Protein AF-N6XV28-F1 (afdb_monomer)

Secondary structure (DSSP, 8-state):
--S---BTTB-HHHHHHHHHHHHHHHHHHHHHHHHHHHHHHTT--HHHHHHHHHHTHHHHHHHHHHHHHHHHTT--

Nearest PDB structures (foldseek):
  6o35-assembly1_A  TM=4.776E-01  e=3.662E+00  synthetic construct
  6o35-assembly1_B-2  TM=5.412E-01  e=7.222E+00  synthetic construct
  6o35-assembly1_C-2  TM=4.760E-01  e=5.891E+00  synthetic construct

Foldseek 3Di:
DDDDAQPPHDHVVVVVVVCCVVVVVVVLVVLVVVLVVCCVVVPLPPVRNVVSCVVVVVVSVVVVVVVVVCVVVVPD

Mean predicted aligned error: 9.6 Å

Sequence (76 aa):
MNNDDFILGLSFTEFEDLALQIGLTGLILFMMFIIWNLGKESKAGRYGMLWMFLGLGVGFVGFVAKGIIQKLLGIE

Radius of gyration: 18.07 Å; Cα contacts (8 Å, |Δi|>4): 22; chains: 1; bounding box: 48×32×38 Å

pLDDT: mean 79.41, std 9.91, range [49.19, 91.0]

Solvent-accessible surface area (backbone atoms only — not comparable to full-atom values): 4417 Å² total; per-residue (Å²): 140,79,87,84,57,56,72,93,81,39,54,57,68,59,49,51,52,50,50,49,50,52,50,51,53,51,52,52,51,51,50,52,52,48,53,55,50,48,39,63,70,66,64,40,49,83,66,47,40,50,50,48,47,57,70,62,37,49,62,57,51,51,54,52,48,50,55,51,48,32,62,75,69,67,60,126

Structure (mmCIF, N/CA/C/O backbone):
data_AF-N6XV28-F1
#
_entry.id   AF-N6XV28-F1
#
loop_
_atom_site.group_PDB
_atom_site.id
_atom_site.type_symbol
_atom_site.label_atom_id
_atom_site.label_alt_id
_atom_site.label_comp_id
_atom_site.label_asym_id
_atom_site.label_ent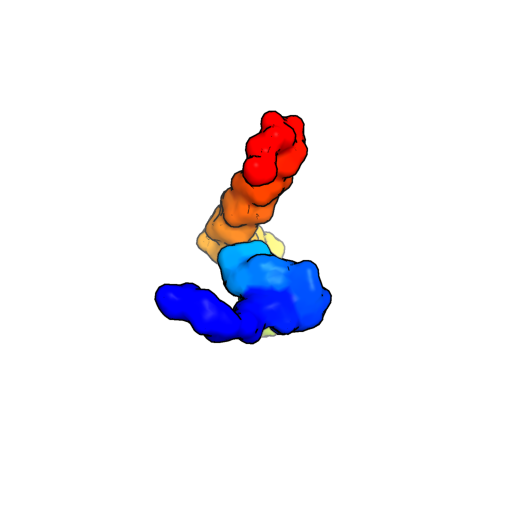ity_id
_atom_site.label_seq_id
_atom_site.pdbx_PDB_ins_code
_atom_site.Cartn_x
_atom_site.Cartn_y
_atom_site.Cartn_z
_atom_site.occupancy
_atom_site.B_iso_or_equiv
_atom_site.auth_seq_id
_atom_site.auth_comp_id
_atom_site.auth_asym_id
_atom_site.auth_atom_id
_atom_site.pdbx_PDB_model_num
ATOM 1 N N . MET A 1 1 ? 30.983 -18.006 -14.596 1.00 49.19 1 MET A N 1
ATOM 2 C CA . MET A 1 1 ? 30.196 -18.972 -13.810 1.00 49.19 1 MET A CA 1
ATOM 3 C C . MET A 1 1 ? 28.999 -19.302 -14.669 1.00 49.19 1 MET A C 1
ATOM 5 O O . MET A 1 1 ? 28.109 -18.481 -14.783 1.00 49.19 1 MET A O 1
ATOM 9 N N . ASN A 1 2 ? 29.119 -20.386 -15.427 1.00 68.62 2 ASN A N 1
ATOM 10 C CA . ASN A 1 2 ? 28.048 -20.971 -16.229 1.00 68.62 2 ASN A CA 1
ATOM 11 C C . ASN A 1 2 ? 27.709 -22.311 -15.574 1.00 68.62 2 ASN A C 1
ATOM 13 O O . ASN A 1 2 ? 28.600 -22.875 -14.929 1.00 68.62 2 ASN A O 1
ATOM 17 N N . ASN A 1 3 ? 26.495 -22.797 -15.845 1.00 55.88 3 ASN A N 1
ATOM 18 C CA . ASN A 1 3 ? 25.798 -23.943 -15.244 1.00 55.88 3 ASN A CA 1
ATOM 19 C C . ASN A 1 3 ? 25.144 -23.507 -13.911 1.00 55.88 3 ASN A C 1
ATOM 21 O O . ASN A 1 3 ? 25.877 -23.103 -13.016 1.00 55.88 3 ASN A O 1
ATOM 25 N N . ASP A 1 4 ? 23.821 -23.485 -13.712 1.00 56.75 4 ASP A N 1
ATOM 26 C CA . ASP A 1 4 ? 22.685 -24.060 -14.444 1.00 56.75 4 ASP A CA 1
ATOM 27 C C . ASP A 1 4 ? 21.408 -23.596 -13.725 1.00 56.75 4 ASP A C 1
ATOM 29 O O . ASP A 1 4 ? 20.894 -24.215 -12.802 1.00 56.75 4 ASP A O 1
ATOM 33 N N . ASP A 1 5 ? 20.905 -22.449 -14.146 1.00 55.38 5 ASP A N 1
ATOM 34 C CA . ASP A 1 5 ? 20.109 -21.607 -13.257 1.00 55.38 5 ASP A CA 1
ATOM 35 C C . ASP A 1 5 ? 18.641 -21.511 -13.691 1.00 55.38 5 ASP A C 1
ATOM 37 O O . ASP A 1 5 ? 17.891 -20.601 -13.341 1.00 55.38 5 ASP A O 1
ATOM 41 N N . PHE A 1 6 ? 18.233 -22.494 -14.490 1.00 55.78 6 PHE A N 1
ATOM 42 C CA . PHE A 1 6 ? 16.865 -22.692 -14.927 1.00 55.78 6 PHE A CA 1
ATOM 43 C C . PHE A 1 6 ? 16.085 -23.425 -13.838 1.00 55.78 6 PHE A C 1
ATOM 45 O O . PHE A 1 6 ? 15.901 -24.641 -13.891 1.00 55.78 6 PHE A O 1
ATOM 52 N N . ILE A 1 7 ? 15.568 -22.6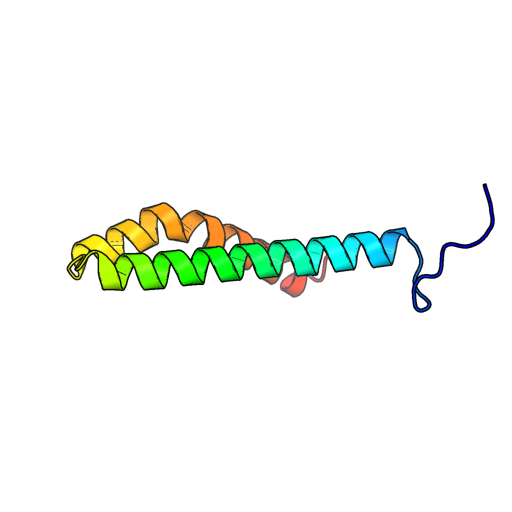87 -12.858 1.00 59.47 7 ILE A N 1
ATOM 53 C CA . ILE A 1 7 ? 14.523 -23.219 -11.982 1.00 59.47 7 ILE A CA 1
ATOM 54 C C . ILE A 1 7 ? 13.203 -23.097 -12.750 1.00 59.47 7 ILE A C 1
ATOM 56 O O . ILE A 1 7 ? 12.697 -22.003 -12.974 1.00 59.47 7 ILE A O 1
ATOM 60 N N . LEU A 1 8 ? 12.666 -24.234 -13.206 1.00 63.94 8 LEU A N 1
ATOM 61 C CA . LEU A 1 8 ? 11.392 -24.332 -13.942 1.00 63.94 8 LEU A CA 1
ATOM 62 C C . LEU A 1 8 ? 11.370 -23.669 -15.340 1.00 63.94 8 LEU A C 1
ATOM 64 O O . LEU A 1 8 ? 10.293 -23.410 -15.870 1.00 63.94 8 LEU A O 1
ATOM 68 N N . GLY A 1 9 ? 12.533 -23.441 -15.964 1.00 63.22 9 GLY A N 1
ATOM 69 C CA . GLY A 1 9 ? 12.625 -22.952 -17.350 1.00 63.22 9 GLY A CA 1
ATOM 70 C C . GLY A 1 9 ? 12.691 -21.427 -17.535 1.00 63.22 9 GLY A C 1
ATOM 71 O O . GLY A 1 9 ? 12.563 -20.974 -18.669 1.00 63.22 9 GLY A O 1
ATOM 72 N N . LEU A 1 10 ? 12.929 -20.654 -16.468 1.00 64.44 10 LEU A N 1
ATOM 73 C CA . LEU A 1 10 ? 13.178 -19.199 -16.491 1.00 64.44 10 LEU A CA 1
ATOM 74 C C . LEU A 1 10 ? 14.625 -18.872 -16.094 1.00 64.44 10 LEU A C 1
ATOM 76 O O . LEU A 1 10 ? 15.252 -19.663 -15.390 1.00 64.44 10 LEU A O 1
ATOM 80 N N . SER A 1 11 ? 15.156 -17.722 -16.526 1.00 74.75 11 SER A N 1
ATOM 81 C CA . SER A 1 11 ? 16.455 -17.227 -16.040 1.00 74.75 11 SER A CA 1
ATOM 82 C C . SER A 1 11 ? 16.376 -16.835 -14.556 1.00 74.75 11 SER A C 1
ATOM 84 O O . SER A 1 11 ? 15.305 -16.469 -14.066 1.00 74.75 11 SER A O 1
ATOM 86 N N . PHE A 1 12 ? 17.499 -16.867 -13.826 1.00 74.56 12 PHE A N 1
ATOM 87 C CA . PHE A 1 12 ? 17.515 -16.488 -12.404 1.00 74.56 12 PHE A CA 1
ATOM 88 C C . PHE A 1 12 ? 16.949 -15.099 -12.129 1.00 74.56 12 PHE A C 1
ATOM 90 O O . PHE A 1 12 ? 16.198 -14.933 -11.175 1.00 74.56 12 PHE A O 1
ATOM 97 N N . THR A 1 13 ? 17.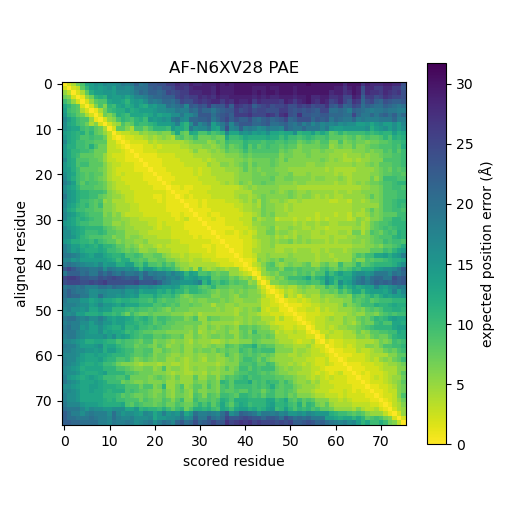264 -14.129 -12.982 1.00 79.06 13 THR A N 1
ATOM 98 C CA . THR A 1 13 ? 16.737 -12.764 -12.893 1.00 79.06 13 THR A CA 1
ATOM 99 C C . THR A 1 13 ? 15.215 -12.723 -12.994 1.00 79.06 13 THR A C 1
ATOM 101 O O . THR A 1 13 ? 14.565 -12.069 -12.187 1.00 79.06 13 THR A O 1
ATOM 104 N N . GLU A 1 14 ? 14.621 -13.470 -13.927 1.00 80.44 14 GLU A N 1
ATOM 105 C CA . GLU A 1 14 ? 13.163 -13.487 -14.098 1.00 80.44 14 GLU A CA 1
ATOM 106 C C . GLU A 1 14 ? 12.456 -14.205 -12.944 1.00 80.44 14 GLU A C 1
ATOM 108 O O . GLU A 1 14 ? 11.380 -13.790 -12.514 1.00 80.44 14 GLU A O 1
ATOM 113 N N . PHE A 1 15 ? 13.051 -15.287 -12.433 1.00 83.25 15 PHE A N 1
ATOM 114 C CA . PHE A 1 15 ? 12.514 -15.999 -11.278 1.00 83.25 15 PHE A CA 1
ATOM 115 C C . PHE A 1 15 ? 12.582 -15.145 -10.007 1.00 83.25 15 PHE A C 1
ATOM 117 O O . PHE A 1 15 ? 11.617 -15.115 -9.243 1.00 83.25 15 PHE A O 1
ATOM 124 N N . GLU A 1 16 ? 13.695 -14.444 -9.786 1.00 84.19 16 GLU A N 1
ATOM 125 C CA . GLU A 1 16 ? 13.871 -13.537 -8.652 1.00 84.19 16 GLU A CA 1
ATOM 126 C C . GLU A 1 16 ? 12.853 -12.392 -8.693 1.00 84.19 16 GLU A C 1
ATOM 128 O O . GLU A 1 16 ? 12.163 -12.161 -7.698 1.00 84.19 16 GLU A O 1
ATOM 133 N N . ASP A 1 17 ? 12.672 -11.753 -9.851 1.00 84.00 17 ASP A N 1
ATOM 134 C CA . ASP A 1 17 ? 11.688 -10.682 -10.026 1.00 84.00 17 ASP A CA 1
ATOM 135 C C . ASP A 1 17 ? 10.251 -11.178 -9.812 1.00 84.00 17 ASP A C 1
ATOM 137 O O . ASP A 1 17 ? 9.466 -10.537 -9.105 1.00 84.00 17 ASP A O 1
ATOM 141 N N . LEU A 1 18 ? 9.895 -12.356 -10.339 1.00 85.44 18 LEU A N 1
ATOM 142 C CA . LEU A 1 18 ? 8.580 -12.960 -10.097 1.00 85.44 18 LEU A CA 1
ATOM 143 C C . LEU A 1 18 ? 8.366 -13.312 -8.624 1.00 85.44 18 LEU A C 1
ATOM 145 O O . LEU A 1 18 ? 7.290 -13.053 -8.077 1.00 85.44 18 LEU A O 1
ATOM 149 N N . ALA A 1 19 ? 9.371 -13.895 -7.971 1.00 87.75 19 ALA A N 1
ATOM 150 C CA . ALA A 1 19 ? 9.310 -14.258 -6.561 1.00 87.75 19 ALA A CA 1
ATOM 151 C C . ALA A 1 19 ? 9.181 -13.016 -5.670 1.00 87.75 19 ALA A C 1
ATOM 153 O O . ALA A 1 19 ? 8.351 -13.003 -4.756 1.00 87.75 19 ALA A O 1
ATOM 154 N N . LEU A 1 20 ? 9.934 -11.952 -5.964 1.00 88.44 20 LEU A N 1
ATOM 155 C CA . LEU A 1 20 ? 9.830 -10.662 -5.285 1.00 88.44 20 LEU A CA 1
ATOM 156 C C . LEU A 1 20 ? 8.461 -10.027 -5.512 1.00 88.44 20 LEU A C 1
ATOM 158 O O . LEU A 1 20 ? 7.825 -9.598 -4.549 1.00 88.44 20 LEU A O 1
ATOM 162 N N . GLN A 1 21 ? 7.968 -10.012 -6.750 1.00 86.00 21 GLN A N 1
ATOM 163 C CA . GLN A 1 21 ? 6.659 -9.454 -7.071 1.00 86.00 21 GLN A CA 1
ATOM 164 C C . GLN A 1 21 ? 5.546 -10.203 -6.333 1.00 86.00 21 GLN A C 1
ATOM 166 O O . GLN A 1 21 ? 4.715 -9.578 -5.673 1.00 86.00 21 GLN A O 1
ATOM 171 N N . ILE A 1 22 ? 5.524 -11.534 -6.396 1.00 88.38 22 ILE A N 1
ATOM 172 C CA . ILE A 1 22 ? 4.496 -12.355 -5.746 1.00 88.38 22 ILE A CA 1
ATOM 173 C C . ILE A 1 22 ? 4.610 -12.258 -4.221 1.00 88.38 22 ILE A C 1
ATOM 175 O O . ILE A 1 22 ? 3.599 -12.044 -3.548 1.00 88.38 22 ILE A O 1
ATOM 179 N N . GLY A 1 23 ? 5.823 -12.359 -3.673 1.00 91.00 23 GLY A N 1
ATOM 180 C CA . GLY A 1 23 ? 6.077 -12.281 -2.236 1.00 91.00 23 GLY A CA 1
ATOM 181 C C . GLY A 1 23 ? 5.674 -10.931 -1.647 1.00 91.00 23 GLY A C 1
ATOM 182 O O . GLY A 1 23 ? 4.954 -10.878 -0.648 1.00 91.00 23 GLY A O 1
ATOM 183 N N . LEU A 1 24 ? 6.056 -9.833 -2.304 1.00 89.44 24 LEU A N 1
ATOM 184 C CA . LEU A 1 24 ? 5.700 -8.480 -1.881 1.00 89.44 24 LEU A CA 1
ATOM 185 C C . LEU A 1 24 ? 4.193 -8.226 -2.000 1.00 89.44 24 LEU A C 1
ATOM 187 O O . LEU A 1 24 ? 3.578 -7.702 -1.071 1.00 89.44 24 LEU A O 1
ATOM 191 N N . THR A 1 25 ? 3.572 -8.637 -3.108 1.00 87.25 25 THR A N 1
ATOM 192 C CA . THR A 1 25 ? 2.126 -8.452 -3.313 1.00 87.25 25 THR A CA 1
ATOM 193 C C . THR A 1 25 ? 1.314 -9.267 -2.301 1.00 87.25 25 THR A C 1
ATOM 195 O O . THR A 1 25 ? 0.338 -8.763 -1.742 1.00 87.25 25 THR A O 1
ATOM 198 N N . GLY A 1 26 ? 1.745 -10.497 -2.003 1.00 90.19 26 GLY A N 1
ATOM 199 C CA . GLY A 1 26 ? 1.148 -11.344 -0.970 1.00 90.19 26 GLY A CA 1
ATOM 200 C C . GLY A 1 26 ? 1.275 -10.749 0.435 1.00 90.19 26 GLY A C 1
ATOM 201 O O . GLY A 1 26 ? 0.297 -10.725 1.184 1.00 90.19 26 GLY A O 1
ATOM 202 N N . LEU A 1 27 ? 2.443 -10.192 0.774 1.00 90.38 27 LEU A N 1
ATOM 203 C CA . LEU A 1 27 ? 2.675 -9.524 2.058 1.00 90.38 27 LEU A CA 1
ATOM 204 C C . LEU A 1 27 ? 1.766 -8.299 2.243 1.00 90.38 27 LEU A C 1
ATOM 206 O O . LEU A 1 27 ? 1.191 -8.097 3.313 1.00 90.38 27 LEU A O 1
ATOM 210 N N . ILE A 1 28 ? 1.589 -7.500 1.192 1.00 88.06 28 ILE A N 1
ATOM 211 C CA . ILE A 1 28 ? 0.727 -6.310 1.220 1.00 88.06 28 ILE A CA 1
ATOM 212 C C . ILE A 1 28 ? -0.751 -6.696 1.351 1.00 88.06 28 ILE A C 1
ATOM 214 O O . ILE A 1 28 ? -1.493 -6.065 2.107 1.00 88.06 28 ILE A O 1
ATOM 218 N N . LEU A 1 29 ? -1.180 -7.768 0.679 1.00 88.12 29 LEU A N 1
ATOM 219 C CA . LEU A 1 29 ? -2.511 -8.350 0.872 1.00 88.12 29 LEU A CA 1
ATOM 220 C C . LEU A 1 29 ? -2.731 -8.803 2.319 1.00 88.12 29 LEU A C 1
ATOM 222 O O . LEU A 1 29 ? -3.787 -8.532 2.895 1.00 88.12 29 LEU A O 1
ATOM 226 N N . PHE A 1 30 ? -1.730 -9.440 2.929 1.00 89.44 30 PHE A N 1
ATOM 227 C CA . PHE A 1 30 ? -1.793 -9.849 4.329 1.00 89.44 30 PHE A CA 1
ATOM 228 C C . PHE A 1 30 ? -1.884 -8.645 5.281 1.00 89.44 30 PHE A C 1
ATOM 230 O O . PHE A 1 30 ? -2.694 -8.654 6.208 1.00 89.44 30 PHE A O 1
ATOM 237 N N . MET A 1 31 ? -1.149 -7.560 5.011 1.00 89.00 31 MET A N 1
ATOM 238 C CA . MET A 1 31 ? -1.306 -6.297 5.744 1.00 89.00 31 MET A CA 1
ATOM 239 C C . MET A 1 31 ? -2.727 -5.731 5.635 1.00 89.00 31 MET A C 1
ATOM 241 O O . MET A 1 31 ? -3.305 -5.348 6.652 1.00 89.00 31 MET A O 1
ATOM 245 N N . MET A 1 32 ? -3.323 -5.706 4.437 1.00 85.25 32 MET A N 1
ATOM 246 C CA . MET A 1 32 ? -4.711 -5.255 4.263 1.00 85.25 32 MET A CA 1
ATOM 247 C C . MET A 1 32 ? -5.701 -6.121 5.047 1.00 85.25 32 MET A C 1
ATOM 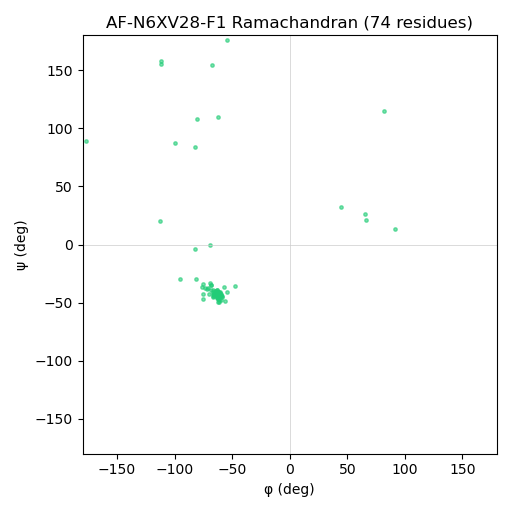249 O O . MET A 1 32 ? -6.619 -5.592 5.677 1.00 85.25 32 MET A O 1
ATOM 253 N N . PHE A 1 33 ? -5.500 -7.440 5.045 1.00 87.62 33 PHE A N 1
ATOM 254 C CA . PHE A 1 33 ? -6.322 -8.370 5.813 1.00 87.62 33 PHE A CA 1
ATOM 255 C C . PHE A 1 33 ? -6.245 -8.091 7.321 1.00 87.62 33 PHE A C 1
ATOM 257 O O . PHE A 1 33 ? -7.278 -8.044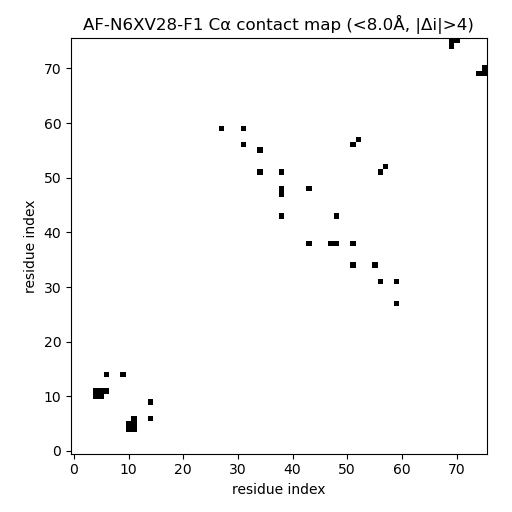 7.992 1.00 87.62 33 PHE A O 1
ATOM 264 N N . ILE A 1 34 ? -5.045 -7.831 7.851 1.00 88.25 34 ILE A N 1
ATOM 265 C CA . ILE A 1 34 ? -4.863 -7.464 9.260 1.00 88.25 34 ILE A CA 1
ATOM 266 C C . ILE A 1 34 ? -5.566 -6.144 9.574 1.00 88.25 34 ILE A C 1
ATOM 268 O O . ILE A 1 34 ? -6.270 -6.076 10.575 1.00 88.25 34 ILE A O 1
ATOM 272 N N . ILE A 1 35 ? -5.432 -5.112 8.735 1.00 83.50 35 ILE A N 1
ATOM 273 C CA . ILE A 1 35 ? -6.088 -3.810 8.958 1.00 83.50 35 ILE A CA 1
ATOM 274 C C . ILE A 1 35 ? -7.611 -3.970 8.983 1.00 83.50 35 ILE A C 1
ATOM 276 O O . ILE A 1 35 ? -8.283 -3.396 9.842 1.00 83.50 35 ILE A O 1
ATOM 280 N N . TRP A 1 36 ? -8.159 -4.789 8.083 1.00 82.50 36 TRP A N 1
ATOM 281 C CA . TRP A 1 36 ? -9.584 -5.111 8.068 1.00 82.50 36 TRP A CA 1
ATOM 282 C C . TRP A 1 36 ? -10.020 -5.808 9.359 1.00 82.50 36 TRP A C 1
ATOM 284 O O . TRP A 1 36 ? -11.026 -5.430 9.968 1.00 82.50 36 TRP A O 1
ATOM 294 N N . ASN A 1 37 ? -9.266 -6.821 9.792 1.00 86.25 37 ASN A N 1
ATOM 295 C CA . ASN A 1 37 ? -9.584 -7.563 11.006 1.00 86.25 37 ASN A CA 1
ATOM 296 C C . ASN A 1 37 ? -9.459 -6.677 12.256 1.00 86.25 37 ASN A C 1
ATOM 298 O O . ASN A 1 37 ? -10.373 -6.639 13.074 1.00 86.25 37 ASN A O 1
ATOM 302 N N . LEU A 1 38 ? -8.394 -5.878 12.346 1.00 85.12 38 LEU A N 1
ATOM 303 C CA . LEU A 1 38 ? -8.136 -4.945 13.441 1.00 85.12 38 LEU A CA 1
ATOM 304 C C . LEU A 1 38 ? -9.209 -3.855 13.522 1.00 85.12 38 LEU A C 1
ATOM 306 O O . LEU A 1 38 ? -9.647 -3.503 14.616 1.00 85.12 38 LEU A O 1
ATOM 310 N N . GLY A 1 39 ? -9.675 -3.352 12.375 1.00 81.12 39 GLY A N 1
ATOM 311 C CA . GLY A 1 39 ? -10.761 -2.378 12.310 1.00 81.12 39 GLY A CA 1
ATOM 312 C C . GLY A 1 39 ? -12.084 -2.920 12.840 1.00 81.12 39 GLY A C 1
ATOM 313 O O . GLY A 1 39 ? -12.797 -2.229 13.573 1.00 81.12 39 GLY A O 1
ATOM 314 N N . LYS A 1 40 ? -12.375 -4.188 12.531 1.00 79.12 40 LYS A N 1
ATOM 315 C CA . LYS A 1 40 ? -13.549 -4.904 13.034 1.00 79.12 40 LYS A CA 1
ATOM 316 C C . LYS A 1 40 ? -13.435 -5.216 14.531 1.00 79.12 40 LYS A C 1
ATOM 318 O O . LYS A 1 40 ? -14.408 -5.049 15.264 1.00 79.12 40 LYS A O 1
ATOM 323 N N . GLU A 1 41 ? -12.263 -5.649 14.982 1.00 81.50 41 GLU A N 1
ATOM 324 C CA . GLU A 1 41 ? -12.010 -6.077 16.361 1.00 81.50 41 GLU A CA 1
ATOM 325 C C . GLU A 1 41 ? -11.884 -4.892 17.331 1.00 81.50 41 GLU A C 1
ATOM 327 O O . GLU A 1 41 ? -12.437 -4.929 18.430 1.00 81.50 41 GLU A O 1
ATOM 332 N N . SER A 1 42 ? -11.290 -3.775 16.896 1.00 74.69 42 SER A N 1
ATOM 333 C CA . SER A 1 42 ? -11.159 -2.551 17.707 1.00 74.69 42 SER A CA 1
ATOM 334 C C . SER A 1 42 ? -12.483 -1.822 17.967 1.00 74.69 42 SER A C 1
ATOM 336 O O . SER A 1 42 ? -12.474 -0.772 18.608 1.00 74.69 42 SER A O 1
ATOM 338 N N . LYS A 1 43 ? -13.628 -2.317 17.455 1.00 70.69 43 LYS A N 1
ATOM 339 C CA . LYS A 1 43 ? -14.930 -1.612 17.470 1.00 70.69 43 LYS A CA 1
ATOM 340 C C . LYS 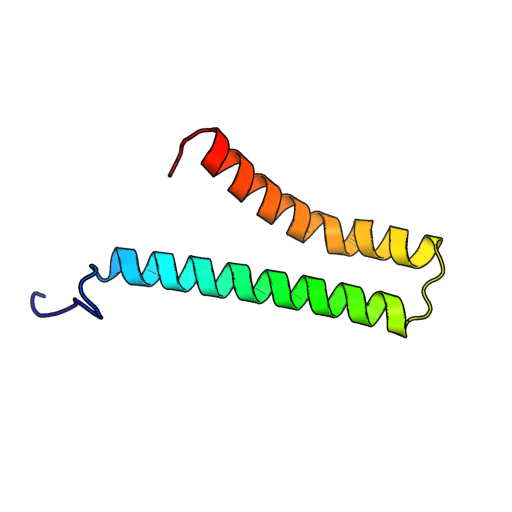A 1 43 ? -14.789 -0.141 17.075 1.00 70.69 43 LYS A C 1
ATOM 342 O O . LYS A 1 43 ? -15.508 0.726 17.578 1.00 70.69 43 LYS A O 1
ATOM 347 N N . ALA A 1 44 ? -13.833 0.145 16.195 1.00 69.00 44 ALA A N 1
ATOM 348 C CA . ALA A 1 44 ? -13.583 1.485 15.735 1.00 69.00 44 ALA A CA 1
ATOM 349 C C . ALA A 1 44 ? -14.859 1.919 15.019 1.00 69.00 44 ALA A C 1
ATOM 351 O O . ALA A 1 44 ? -15.223 1.361 13.983 1.00 69.00 44 ALA A O 1
ATOM 352 N N . GLY A 1 45 ? -15.601 2.853 15.622 1.00 70.31 45 GLY A N 1
ATOM 353 C CA . GLY A 1 45 ? -16.816 3.386 15.017 1.00 70.31 45 GLY A CA 1
ATOM 354 C C . GLY A 1 45 ? -16.523 3.931 13.616 1.00 70.31 45 GLY A C 1
ATOM 355 O O . GLY A 1 45 ? -15.373 4.002 13.185 1.00 70.31 45 GLY A O 1
ATOM 356 N N . ARG A 1 46 ? -17.551 4.385 12.897 1.00 72.38 46 ARG A N 1
ATOM 357 C CA . ARG A 1 46 ? -17.417 4.864 11.503 1.00 72.38 46 ARG A CA 1
ATOM 358 C C . ARG A 1 46 ? -16.238 5.837 11.300 1.00 72.38 46 ARG A C 1
ATOM 360 O O . ARG A 1 46 ? -15.550 5.758 10.290 1.00 72.38 46 ARG A O 1
ATOM 367 N N . TYR A 1 47 ? -15.959 6.682 12.294 1.00 75.88 47 TYR A N 1
ATOM 368 C CA . TYR A 1 47 ? -14.821 7.606 12.305 1.00 75.88 47 TYR A CA 1
ATOM 369 C C . TYR A 1 47 ? -13.457 6.936 12.543 1.00 75.88 47 TYR A C 1
ATOM 371 O O . TYR A 1 47 ? -12.477 7.329 11.921 1.00 75.88 47 TYR A O 1
ATOM 379 N N . GLY A 1 48 ? -13.369 5.920 13.403 1.00 80.19 48 GLY A N 1
ATOM 380 C CA . GLY A 1 48 ? -12.113 5.214 13.677 1.00 80.19 48 GLY A CA 1
ATOM 381 C C . GLY A 1 48 ? -11.668 4.332 12.508 1.00 80.19 48 GLY A C 1
ATOM 382 O O . GLY A 1 48 ? -10.489 4.316 12.172 1.00 80.19 48 GLY A O 1
ATOM 383 N N . MET A 1 49 ? -12.612 3.675 11.825 1.00 80.56 49 MET A N 1
ATOM 384 C CA . MET A 1 49 ? -12.336 2.978 10.561 1.00 80.56 49 MET A CA 1
ATOM 385 C C . MET A 1 49 ? -11.852 3.946 9.474 1.00 80.56 49 MET A C 1
ATOM 387 O O . MET A 1 49 ? -10.878 3.637 8.799 1.00 80.56 49 MET A O 1
ATOM 391 N N . LEU A 1 50 ? -12.461 5.134 9.345 1.00 83.56 50 LEU A N 1
ATOM 392 C CA . LEU A 1 50 ? -12.014 6.174 8.405 1.00 83.56 50 LEU A CA 1
ATOM 393 C C . LEU A 1 50 ? -10.572 6.622 8.672 1.00 83.56 50 LEU A C 1
ATOM 395 O O . LEU A 1 50 ? -9.765 6.668 7.747 1.00 83.56 50 LEU A O 1
ATOM 399 N N . TRP A 1 51 ? -10.226 6.907 9.929 1.00 84.69 51 TRP A N 1
ATOM 400 C CA . TRP A 1 51 ? -8.864 7.307 10.289 1.00 84.69 51 TRP A CA 1
ATOM 401 C C . TRP A 1 51 ? -7.848 6.172 10.148 1.00 84.69 51 TRP A C 1
ATOM 403 O O . TRP A 1 51 ? -6.725 6.430 9.725 1.00 84.69 51 TRP A O 1
ATOM 413 N N . MET A 1 52 ? -8.226 4.919 10.418 1.00 82.06 52 MET A N 1
ATOM 414 C CA . MET A 1 52 ? -7.356 3.769 10.141 1.00 82.06 52 MET A CA 1
ATOM 415 C C . MET A 1 52 ? -7.145 3.559 8.641 1.00 82.06 52 MET A C 1
ATOM 417 O O . MET A 1 52 ? -6.024 3.292 8.218 1.00 82.06 52 MET A O 1
ATOM 421 N N . PHE A 1 53 ? -8.178 3.752 7.821 1.00 78.06 53 PHE A N 1
ATOM 422 C CA . PHE A 1 53 ? -8.052 3.662 6.367 1.00 78.06 53 PHE A CA 1
ATOM 423 C C . PHE A 1 53 ? -7.214 4.808 5.783 1.00 78.06 53 PHE A C 1
ATOM 425 O O . PHE A 1 53 ? -6.457 4.593 4.844 1.00 78.06 53 PHE A O 1
ATOM 432 N N . LEU A 1 54 ? -7.291 6.014 6.350 1.00 83.94 54 LEU A N 1
ATOM 433 C CA . LEU A 1 54 ? -6.448 7.138 5.930 1.00 83.94 54 LEU A CA 1
ATOM 434 C C . LEU A 1 54 ? -5.001 7.009 6.428 1.00 83.94 54 LEU A C 1
ATOM 436 O O . LEU A 1 54 ? -4.074 7.254 5.667 1.00 83.94 54 LEU A O 1
ATOM 440 N N . GLY A 1 55 ? -4.784 6.609 7.681 1.00 84.00 55 GLY A N 1
ATOM 441 C CA . GLY A 1 55 ? -3.442 6.509 8.260 1.00 84.00 55 GLY A CA 1
ATOM 442 C C . GLY A 1 55 ? -2.659 5.290 7.771 1.00 84.00 55 GLY A C 1
ATOM 443 O O . GLY A 1 55 ? -1.501 5.412 7.385 1.00 84.00 55 GLY A O 1
ATOM 444 N N . LEU A 1 56 ? -3.291 4.114 7.762 1.00 79.88 56 LEU A N 1
ATOM 445 C CA . LEU A 1 56 ? -2.647 2.861 7.353 1.00 79.88 56 LEU A CA 1
ATOM 446 C C . LEU A 1 56 ? -2.909 2.538 5.880 1.00 79.88 56 LEU A C 1
ATOM 448 O O . LEU A 1 56 ? -2.076 1.903 5.232 1.00 79.88 56 LEU A O 1
ATOM 452 N N . GLY A 1 57 ? -4.049 2.973 5.333 1.00 79.06 57 GLY A N 1
ATOM 453 C CA . GLY A 1 57 ? -4.450 2.590 3.985 1.00 79.06 57 GLY A CA 1
ATOM 454 C C . GLY A 1 57 ? -3.801 3.382 2.855 1.00 79.06 57 GLY A C 1
ATOM 455 O O . GLY A 1 57 ? -3.529 2.819 1.799 1.00 79.06 57 GLY A O 1
ATOM 456 N N . VAL A 1 58 ? -3.441 4.648 3.082 1.00 85.75 58 VAL A N 1
ATOM 457 C CA . VAL A 1 58 ? -2.758 5.479 2.071 1.00 85.75 58 VAL A CA 1
ATOM 458 C C . VAL A 1 58 ? -1.448 4.842 1.588 1.00 85.75 58 VAL A C 1
ATOM 460 O O . VAL A 1 58 ? -1.150 4.894 0.395 1.00 85.75 58 VAL A O 1
ATOM 463 N N . GLY A 1 59 ? -0.702 4.178 2.478 1.00 82.19 59 GLY A N 1
ATOM 464 C CA . GLY A 1 59 ? 0.557 3.514 2.129 1.00 82.19 59 GLY A CA 1
ATOM 465 C C . GLY A 1 59 ? 0.386 2.385 1.108 1.00 82.19 59 GLY A C 1
ATOM 466 O O . GLY A 1 59 ? 1.076 2.365 0.088 1.00 82.19 59 GLY A O 1
ATOM 467 N N . PHE A 1 60 ? -0.565 1.469 1.328 1.00 80.69 60 PHE A N 1
ATOM 468 C CA . PHE A 1 60 ? -0.799 0.372 0.381 1.00 80.69 60 PHE A CA 1
ATOM 469 C C . PHE A 1 60 ? -1.533 0.846 -0.880 1.00 80.69 60 PHE A C 1
ATOM 471 O O . PHE A 1 60 ? -1.259 0.342 -1.967 1.00 80.69 60 PHE A O 1
ATOM 478 N N . VAL A 1 61 ? -2.440 1.826 -0.766 1.00 84.88 61 VAL A N 1
ATOM 479 C CA . VAL A 1 61 ? -3.155 2.388 -1.923 1.00 84.88 61 VAL A CA 1
ATOM 480 C C . VAL A 1 61 ? -2.166 3.036 -2.889 1.00 84.88 61 VAL A C 1
ATOM 482 O O . VAL A 1 61 ? -2.275 2.819 -4.092 1.00 84.88 61 VAL A O 1
ATOM 485 N N . GLY A 1 62 ? -1.158 3.756 -2.383 1.00 86.12 62 GLY A N 1
ATOM 486 C CA . GLY A 1 62 ? -0.079 4.308 -3.206 1.00 86.12 62 GLY A CA 1
ATOM 487 C C . GLY A 1 62 ? 0.755 3.228 -3.904 1.00 86.12 62 GLY A C 1
ATOM 488 O O . GLY A 1 62 ? 1.066 3.359 -5.088 1.00 86.12 62 GLY A O 1
ATOM 489 N N . PHE A 1 63 ? 1.057 2.129 -3.206 1.00 85.31 63 PHE A N 1
ATOM 490 C CA . PHE A 1 63 ? 1.773 0.990 -3.787 1.00 85.31 63 PHE A CA 1
ATOM 491 C C . PHE A 1 63 ? 0.988 0.331 -4.933 1.00 85.31 63 PHE A C 1
ATOM 493 O O . PHE A 1 63 ? 1.529 0.115 -6.018 1.00 85.31 63 PHE A O 1
ATOM 500 N N . VAL A 1 64 ? -0.306 0.069 -4.724 1.00 84.56 64 VAL A N 1
ATOM 501 C CA . VAL A 1 64 ? -1.187 -0.514 -5.748 1.00 84.56 64 VAL A CA 1
ATOM 502 C C . VAL A 1 64 ? -1.384 0.452 -6.918 1.00 84.56 64 VAL A C 1
ATOM 504 O O . VAL A 1 64 ? -1.302 0.040 -8.074 1.00 84.56 64 VAL A O 1
ATOM 507 N N 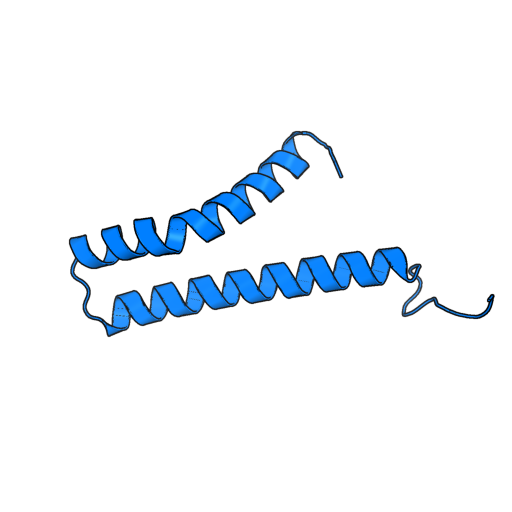. ALA A 1 65 ? -1.588 1.743 -6.640 1.00 87.06 65 ALA A N 1
ATOM 508 C CA . ALA A 1 65 ? -1.747 2.767 -7.668 1.00 87.06 65 ALA A CA 1
ATOM 509 C C . ALA A 1 65 ? -0.513 2.860 -8.572 1.00 87.06 65 ALA A C 1
ATOM 511 O O . ALA A 1 65 ? -0.667 2.896 -9.790 1.00 87.06 65 ALA A O 1
ATOM 512 N N . LYS A 1 66 ? 0.702 2.819 -8.008 1.00 84.56 66 LYS A N 1
ATOM 513 C CA . LYS A 1 66 ? 1.943 2.774 -8.794 1.00 84.56 66 LYS A CA 1
ATOM 514 C C . LYS A 1 66 ? 1.950 1.577 -9.752 1.00 84.56 66 LYS A C 1
ATOM 516 O O . LYS A 1 66 ? 2.201 1.767 -10.937 1.00 84.56 66 LYS A O 1
ATOM 521 N N . GLY A 1 67 ? 1.619 0.377 -9.269 1.00 84.38 67 GLY A N 1
ATOM 522 C CA . GLY A 1 67 ? 1.576 -0.829 -10.106 1.00 84.38 67 GLY A CA 1
ATOM 523 C C . GLY A 1 67 ? 0.550 -0.739 -11.242 1.00 84.38 67 GLY A C 1
ATOM 524 O O . GLY A 1 67 ? 0.844 -1.107 -12.377 1.00 84.38 67 GLY A O 1
ATOM 525 N N . ILE A 1 68 ? -0.636 -0.188 -10.967 1.00 83.75 68 ILE A N 1
ATOM 526 C CA . ILE A 1 68 ? -1.669 0.035 -11.991 1.00 83.75 68 ILE A CA 1
ATOM 527 C C . ILE A 1 68 ? -1.210 1.076 -13.018 1.00 83.75 68 ILE A C 1
ATOM 529 O O . ILE A 1 68 ? -1.405 0.876 -14.215 1.00 83.75 68 ILE A O 1
ATOM 533 N N . ILE A 1 69 ? -0.581 2.166 -12.572 1.00 86.44 69 ILE A N 1
ATOM 534 C CA . ILE A 1 69 ? -0.062 3.219 -13.453 1.00 86.44 69 ILE A CA 1
ATOM 535 C C . ILE A 1 69 ? 1.056 2.676 -14.351 1.00 86.44 69 ILE A C 1
ATOM 537 O O . ILE A 1 69 ? 1.043 2.960 -15.545 1.00 86.44 69 ILE A O 1
ATOM 541 N N . GLN A 1 70 ? 1.975 1.861 -13.822 1.00 84.31 70 GLN A N 1
ATOM 542 C CA . GLN A 1 70 ? 3.023 1.206 -14.618 1.00 84.31 70 GLN A CA 1
ATOM 543 C C . GLN A 1 70 ? 2.421 0.328 -15.727 1.00 84.31 70 GLN A C 1
ATOM 545 O O . GLN A 1 70 ? 2.809 0.457 -16.887 1.00 84.31 70 GLN A O 1
ATOM 550 N N . LYS A 1 71 ? 1.387 -0.467 -15.405 1.00 83.38 71 LYS A N 1
ATOM 551 C CA . LYS A 1 71 ? 0.672 -1.284 -16.400 1.00 83.38 71 LYS A CA 1
ATOM 552 C C . LYS A 1 71 ? -0.103 -0.461 -17.431 1.00 83.38 71 LYS A C 1
ATOM 554 O O . LYS A 1 71 ? -0.097 -0.809 -18.605 1.00 83.38 71 LYS A O 1
ATOM 559 N N . LEU A 1 72 ? -0.768 0.620 -17.015 1.00 85.31 72 LEU A N 1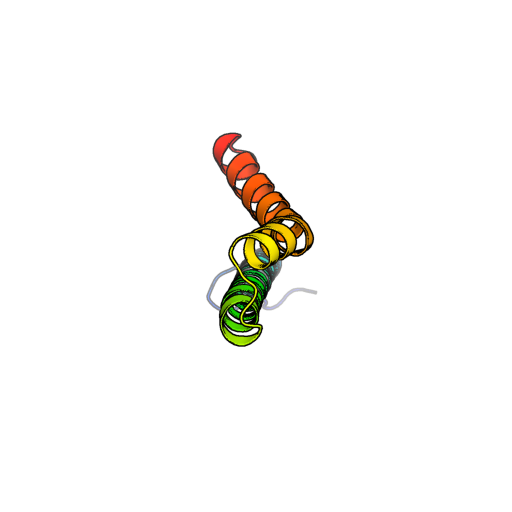
ATOM 560 C CA . LEU A 1 72 ? -1.522 1.499 -17.922 1.00 85.31 72 LEU A CA 1
ATOM 561 C C . LEU A 1 72 ? -0.613 2.303 -18.857 1.00 85.31 72 LEU A C 1
ATOM 563 O O . LEU A 1 72 ? -0.999 2.568 -19.992 1.00 85.31 72 LEU A O 1
ATOM 567 N N . LEU A 1 73 ? 0.577 2.688 -18.391 1.00 84.81 73 LEU A N 1
ATOM 568 C CA . LEU A 1 73 ? 1.578 3.392 -19.197 1.00 84.81 73 LEU A CA 1
ATOM 569 C C . LEU A 1 73 ? 2.424 2.451 -20.069 1.00 84.81 73 LEU A C 1
ATOM 571 O O . LEU A 1 73 ? 3.226 2.943 -20.857 1.00 84.81 73 LEU A O 1
ATOM 575 N N . GLY A 1 74 ? 2.247 1.129 -19.958 1.00 73.44 74 GLY A N 1
ATOM 576 C CA . GLY A 1 74 ? 2.993 0.147 -20.751 1.00 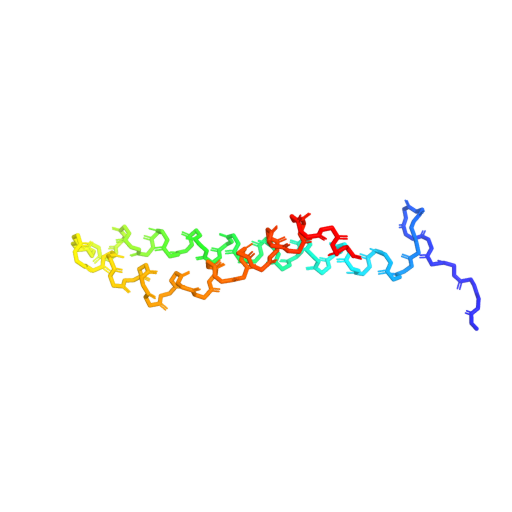73.44 74 GLY A CA 1
ATOM 577 C C . GLY A 1 74 ? 4.492 0.123 -20.445 1.00 73.44 74 GLY A C 1
ATOM 578 O O . GLY A 1 74 ? 5.286 -0.219 -21.317 1.00 73.44 74 GLY A O 1
ATOM 579 N N . ILE A 1 75 ? 4.876 0.529 -19.233 1.00 68.94 75 ILE A N 1
ATOM 580 C CA . ILE A 1 75 ? 6.253 0.472 -18.745 1.00 68.94 75 ILE A CA 1
ATOM 581 C C . ILE A 1 75 ? 6.331 -0.785 -17.878 1.00 68.94 75 ILE A C 1
ATOM 583 O O . ILE A 1 75 ? 6.039 -0.730 -16.679 1.00 68.94 75 ILE A O 1
ATOM 587 N N . GLU A 1 76 ? 6.616 -1.914 -18.528 1.00 58.03 76 GLU A N 1
ATOM 588 C CA . GLU A 1 76 ? 6.997 -3.176 -17.881 1.00 58.03 76 GLU A CA 1
ATOM 589 C C . GLU A 1 76 ? 8.521 -3.223 -17.728 1.00 58.03 76 GLU A C 1
ATOM 591 O O . GLU A 1 76 ? 9.221 -2.922 -18.724 1.00 58.03 76 GLU A O 1
#